Protein AF-A0A535HJY8-F1 (afdb_monomer_lite)

Sequence (80 aa):
MADNVVSPGSNSPQQDATFNSLTPSPQYQQDNTVYASGSLVTGCYRPSCPVLYRTTDGGAQWSSLPATGFAGGTILLPPS

Structure (mmCIF, N/CA/C/O backbone):
data_AF-A0A535HJY8-F1
#
_en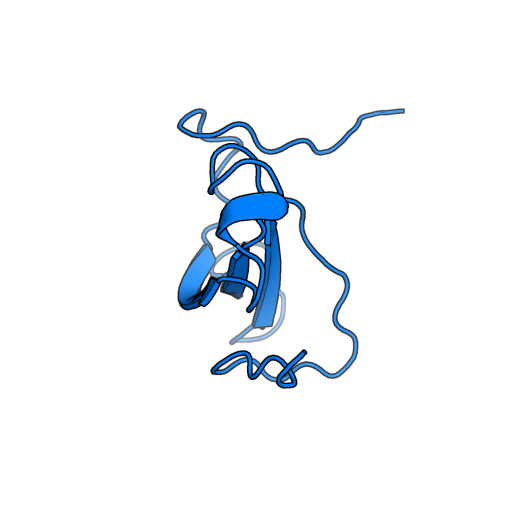try.id   AF-A0A535HJY8-F1
#
loop_
_atom_site.group_PDB
_atom_site.id
_atom_site.type_symbol
_atom_site.label_atom_id
_atom_site.label_alt_id
_atom_site.label_comp_id
_atom_site.label_asym_id
_atom_site.label_entity_id
_atom_site.label_seq_id
_atom_site.pdbx_PDB_ins_code
_atom_site.Cartn_x
_atom_site.Cartn_y
_atom_site.Cartn_z
_atom_site.occupancy
_atom_site.B_iso_or_equiv
_atom_site.auth_seq_id
_atom_site.auth_comp_id
_atom_site.auth_asym_id
_atom_site.auth_atom_id
_atom_site.pdbx_PDB_model_num
ATOM 1 N N . MET A 1 1 ? 18.431 -11.054 10.025 1.00 34.06 1 MET A N 1
ATOM 2 C CA . MET A 1 1 ? 17.032 -11.065 9.551 1.00 34.06 1 MET A CA 1
ATOM 3 C C . MET A 1 1 ? 16.731 -9.601 9.305 1.00 34.06 1 MET A C 1
ATOM 5 O O . MET A 1 1 ? 16.702 -8.870 10.277 1.00 34.06 1 MET A O 1
ATOM 9 N N . ALA A 1 2 ? 16.819 -9.129 8.060 1.00 32.97 2 ALA A N 1
ATOM 10 C CA . ALA A 1 2 ? 16.770 -7.694 7.777 1.00 32.97 2 ALA A CA 1
ATOM 11 C C . ALA A 1 2 ? 15.319 -7.295 7.514 1.00 32.97 2 ALA A C 1
ATOM 13 O O . ALA A 1 2 ? 14.744 -7.677 6.495 1.00 32.97 2 ALA A O 1
ATOM 14 N N . ASP A 1 3 ? 14.735 -6.580 8.467 1.00 36.91 3 ASP A N 1
ATOM 15 C CA . ASP A 1 3 ? 13.421 -5.972 8.348 1.00 36.91 3 ASP A CA 1
ATOM 16 C C . ASP A 1 3 ? 13.495 -4.863 7.287 1.00 36.91 3 ASP A C 1
ATOM 18 O O . ASP A 1 3 ? 14.161 -3.845 7.475 1.00 36.91 3 ASP A O 1
ATOM 22 N N . ASN A 1 4 ? 12.852 -5.083 6.136 1.00 41.62 4 ASN A N 1
ATOM 23 C CA . ASN A 1 4 ? 12.711 -4.107 5.048 1.00 41.62 4 ASN A CA 1
ATOM 24 C C . ASN A 1 4 ? 11.741 -2.983 5.459 1.00 41.62 4 ASN A C 1
ATOM 26 O O . ASN A 1 4 ? 10.680 -2.805 4.860 1.00 41.62 4 ASN A O 1
ATOM 30 N N . VAL A 1 5 ? 12.085 -2.250 6.516 1.00 43.91 5 VAL A N 1
ATOM 31 C CA . VAL A 1 5 ? 11.333 -1.090 6.987 1.00 43.91 5 VAL A CA 1
ATOM 32 C C . VAL A 1 5 ? 11.777 0.111 6.159 1.00 43.91 5 VAL A C 1
ATOM 34 O O . VAL A 1 5 ? 12.880 0.631 6.324 1.00 43.91 5 VAL A O 1
ATOM 37 N N . VAL A 1 6 ? 10.934 0.533 5.219 1.00 46.31 6 VAL A N 1
ATOM 38 C CA . VAL A 1 6 ? 11.155 1.765 4.456 1.00 46.31 6 VAL A CA 1
ATOM 39 C C . VAL A 1 6 ? 10.777 2.940 5.356 1.00 46.31 6 VAL A C 1
ATOM 41 O O . VAL A 1 6 ? 9.601 3.146 5.643 1.00 46.31 6 VAL A O 1
ATOM 44 N N . SER A 1 7 ? 11.776 3.683 5.833 1.00 38.84 7 SER A N 1
ATOM 45 C CA . SER A 1 7 ? 11.590 4.899 6.633 1.00 38.84 7 SER A CA 1
ATOM 46 C C . SER A 1 7 ? 11.029 6.061 5.798 1.00 38.84 7 SER A C 1
ATOM 48 O O . SER A 1 7 ? 11.453 6.239 4.654 1.00 38.84 7 SER A O 1
ATOM 50 N N . PRO A 1 8 ? 10.167 6.925 6.364 1.00 40.84 8 PRO A N 1
ATOM 51 C CA . PRO A 1 8 ? 9.698 8.130 5.675 1.00 40.84 8 PRO A CA 1
ATOM 52 C C . PRO A 1 8 ? 10.846 9.084 5.414 1.00 40.84 8 PRO A C 1
ATOM 54 O O . PRO A 1 8 ? 11.619 9.398 6.319 1.00 40.84 8 PRO A O 1
ATOM 57 N N . GLY A 1 9 ? 10.946 9.589 4.189 1.00 42.19 9 GLY A N 1
ATOM 58 C CA . GLY A 1 9 ? 11.891 10.651 3.836 1.00 42.19 9 GLY A CA 1
ATOM 59 C C . GLY A 1 9 ? 13.363 10.226 3.777 1.00 42.19 9 GLY A C 1
ATOM 60 O O . GLY A 1 9 ? 14.183 10.979 3.258 1.00 42.19 9 GLY A O 1
ATOM 61 N N . SER A 1 10 ? 13.715 9.019 4.227 1.00 41.09 10 SER A N 1
ATOM 62 C CA . SER A 1 10 ? 14.962 8.371 3.830 1.00 41.09 10 SER A CA 1
ATOM 63 C C . SER A 1 10 ? 14.677 7.556 2.585 1.00 41.09 10 SER A C 1
ATOM 65 O O . SER A 1 10 ? 13.996 6.537 2.638 1.00 41.09 10 SER A O 1
ATOM 67 N N . ASN A 1 11 ? 15.207 8.027 1.462 1.00 42.75 11 ASN A N 1
ATOM 68 C CA . ASN A 1 11 ? 15.272 7.295 0.207 1.00 42.75 11 ASN A CA 1
ATOM 69 C C .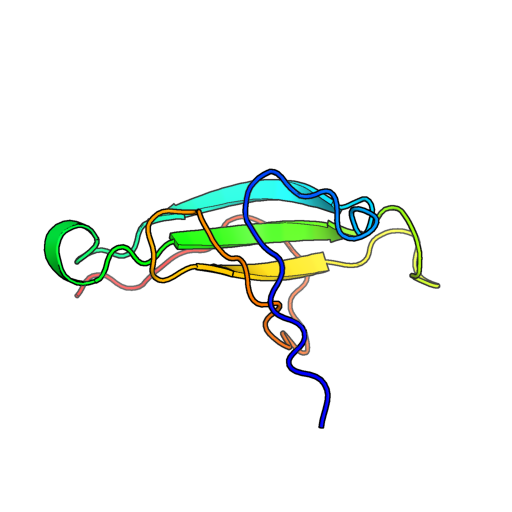 ASN A 1 11 ? 16.108 6.012 0.406 1.00 42.75 11 ASN A C 1
ATOM 71 O O . ASN A 1 11 ? 17.247 5.934 -0.045 1.00 42.75 11 ASN A O 1
ATOM 75 N N . SER A 1 12 ? 15.554 4.990 1.076 1.00 39.88 12 SER A N 1
ATOM 76 C CA . SER A 1 12 ? 15.786 3.601 0.660 1.00 39.88 12 SER A CA 1
ATOM 77 C C . SER A 1 12 ? 15.569 3.640 -0.840 1.00 39.88 12 SER A C 1
ATOM 79 O O . SER A 1 12 ? 14.519 4.196 -1.178 1.00 39.88 12 SER A O 1
ATOM 81 N N . PRO A 1 13 ? 16.558 3.260 -1.688 1.00 43.78 13 PRO A N 1
ATOM 82 C CA . PRO A 1 13 ? 16.563 3.581 -3.117 1.00 43.78 13 PRO A CA 1
ATOM 83 C C . PRO A 1 13 ? 15.145 3.374 -3.575 1.00 43.78 13 PRO A C 1
ATOM 85 O O . PRO A 1 13 ? 14.678 2.239 -3.448 1.00 43.78 13 PRO A O 1
ATOM 88 N N . GLN A 1 14 ? 14.431 4.486 -3.833 1.00 50.59 14 GLN A N 1
ATOM 89 C CA . GLN A 1 14 ? 12.986 4.435 -4.008 1.00 50.59 14 GLN A CA 1
ATOM 90 C C . GLN A 1 14 ? 12.849 3.326 -5.025 1.00 50.59 14 GLN A C 1
ATOM 92 O O . GLN A 1 14 ? 13.452 3.439 -6.091 1.00 50.59 14 GLN A O 1
ATOM 97 N N . GLN A 1 15 ? 12.234 2.190 -4.672 1.00 53.56 15 GLN A N 1
ATOM 98 C CA . GLN A 1 15 ? 11.831 1.300 -5.745 1.00 53.56 15 GLN A CA 1
ATOM 99 C C . GLN A 1 15 ? 10.985 2.235 -6.565 1.00 53.56 15 GLN A C 1
ATOM 101 O O . GLN A 1 15 ? 10.049 2.773 -5.978 1.00 53.56 15 GLN A O 1
ATOM 106 N N . ASP A 1 16 ? 11.466 2.622 -7.747 1.00 62.75 16 ASP A N 1
ATOM 107 C CA . ASP A 1 16 ? 10.979 3.818 -8.414 1.00 62.75 16 ASP A CA 1
ATOM 108 C C . ASP A 1 16 ? 9.499 3.526 -8.625 1.00 62.75 16 ASP A C 1
ATOM 110 O O . ASP A 1 16 ? 9.152 2.687 -9.436 1.00 62.75 16 ASP A O 1
ATOM 114 N N . ALA A 1 17 ? 8.623 4.020 -7.764 1.00 67.94 17 ALA A N 1
ATOM 115 C CA . ALA A 1 17 ? 7.284 3.481 -7.617 1.00 67.94 17 ALA A CA 1
ATOM 116 C C . ALA A 1 17 ? 6.390 4.685 -7.638 1.00 67.94 17 ALA A C 1
ATOM 118 O O . ALA A 1 17 ? 6.455 5.570 -6.786 1.00 67.94 17 ALA A O 1
ATOM 119 N N . THR A 1 18 ? 5.579 4.736 -8.674 1.00 79.44 18 THR A N 1
ATOM 120 C CA . THR A 1 18 ? 4.592 5.792 -8.798 1.00 79.44 18 THR A CA 1
ATOM 121 C C . THR A 1 18 ? 3.374 5.364 -8.007 1.00 79.44 18 THR A C 1
ATOM 123 O O . THR A 1 18 ? 2.871 4.263 -8.214 1.00 79.44 18 THR A O 1
ATOM 126 N N . PHE A 1 19 ? 2.905 6.203 -7.086 1.00 82.06 1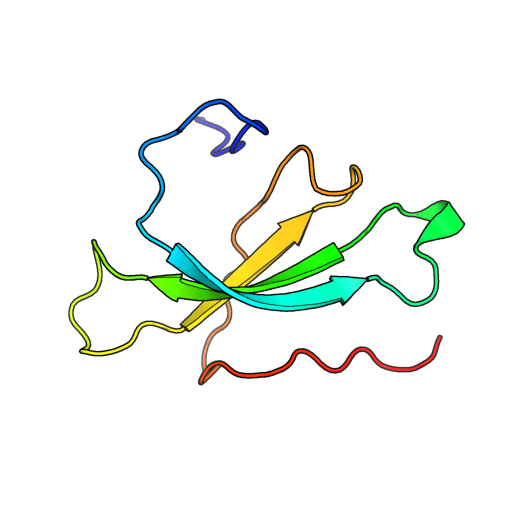9 PHE A N 1
ATOM 127 C CA . PHE A 1 19 ? 1.632 5.971 -6.413 1.00 82.06 19 PHE A CA 1
ATOM 128 C C . PHE A 1 19 ? 0.500 6.502 -7.285 1.00 82.06 19 PHE A C 1
ATOM 130 O O . PHE A 1 19 ? 0.455 7.685 -7.617 1.00 82.06 19 PHE A O 1
ATOM 137 N N . ASN A 1 20 ? -0.422 5.620 -7.653 1.00 83.00 20 ASN A N 1
ATOM 138 C CA . ASN A 1 20 ? -1.605 5.962 -8.435 1.00 83.00 20 ASN A CA 1
ATOM 139 C C . ASN A 1 20 ? -2.816 6.262 -7.541 1.00 83.00 20 ASN A C 1
ATOM 141 O O . ASN A 1 20 ? -3.702 7.004 -7.950 1.00 83.00 20 ASN A O 1
ATOM 145 N N . SER A 1 21 ? -2.874 5.672 -6.343 1.00 84.75 21 SER A N 1
ATOM 146 C CA . SER A 1 21 ? -3.982 5.852 -5.400 1.00 84.75 21 SER A CA 1
ATOM 147 C C . SER A 1 21 ? -3.496 5.728 -3.963 1.00 84.75 21 SER A C 1
ATOM 149 O O . SER A 1 21 ? -2.651 4.883 -3.666 1.00 84.75 21 SER A O 1
ATOM 151 N N . LEU A 1 22 ? -4.089 6.531 -3.081 1.00 87.56 22 LEU A N 1
ATOM 152 C CA . LEU A 1 22 ? -3.931 6.475 -1.631 1.00 87.56 22 LEU A CA 1
ATOM 153 C C . LEU A 1 22 ? -5.323 6.369 -1.009 1.00 87.56 22 LEU A C 1
ATOM 155 O O . LEU A 1 22 ? -6.163 7.236 -1.241 1.00 87.56 22 LEU A O 1
ATOM 159 N N . THR A 1 23 ? -5.562 5.319 -0.230 1.00 89.94 23 THR A N 1
ATOM 160 C CA . THR A 1 23 ? -6.851 5.062 0.417 1.00 89.94 23 THR A CA 1
ATOM 161 C C . THR A 1 23 ? -6.635 4.891 1.922 1.00 89.94 23 THR A C 1
ATOM 163 O O . THR A 1 23 ? -6.101 3.859 2.347 1.00 89.94 23 THR A O 1
ATOM 166 N N . PRO A 1 24 ? -7.012 5.888 2.743 1.00 89.44 24 PRO A N 1
ATOM 167 C CA . PRO A 1 24 ? -7.033 5.753 4.197 1.00 89.44 24 PRO A CA 1
ATOM 168 C C . PRO A 1 24 ? -8.049 4.697 4.632 1.00 89.44 24 PRO A C 1
ATOM 170 O O . PRO A 1 24 ? -9.088 4.529 3.990 1.00 89.44 24 PRO A O 1
ATOM 173 N N . SER A 1 25 ? -7.773 4.005 5.734 1.00 89.19 25 SER A N 1
ATOM 174 C CA . SER A 1 25 ? -8.734 3.090 6.343 1.00 89.19 25 SER A CA 1
ATOM 175 C C . SER A 1 25 ? -9.993 3.842 6.822 1.00 89.19 25 SER A C 1
ATOM 177 O O . SER A 1 25 ? -9.923 5.020 7.188 1.00 89.19 25 SER A O 1
ATOM 179 N N . PRO A 1 26 ? -11.161 3.176 6.893 1.00 87.56 26 PRO A N 1
ATOM 180 C CA . PRO A 1 26 ? -12.364 3.768 7.486 1.00 87.56 26 PRO A CA 1
ATOM 181 C C . PRO A 1 26 ? -12.179 4.205 8.950 1.00 87.56 26 PRO A C 1
ATOM 183 O O . PRO A 1 26 ? -12.864 5.110 9.421 1.00 87.56 26 PRO A O 1
ATOM 186 N N . GLN A 1 27 ? -11.235 3.584 9.664 1.00 89.06 27 GLN A N 1
ATOM 187 C CA . GLN A 1 27 ? -10.909 3.860 11.065 1.00 89.06 27 GLN A CA 1
ATOM 188 C C . GLN A 1 27 ? -9.581 4.616 11.214 1.00 89.06 27 GLN A C 1
ATOM 190 O O . GLN A 1 27 ? -8.939 4.526 12.259 1.00 89.06 27 GLN A O 1
ATOM 195 N N . TYR A 1 28 ? -9.190 5.406 10.206 1.00 87.38 28 TYR A N 1
ATOM 196 C CA . TYR A 1 28 ? -7.883 6.071 10.154 1.00 87.38 28 TYR A CA 1
ATOM 197 C C . TYR A 1 28 ? -7.535 6.856 11.423 1.00 87.38 28 TYR A C 1
ATOM 199 O O . TYR A 1 28 ? -6.397 6.830 11.877 1.00 87.38 28 TYR A O 1
ATOM 207 N N . GLN A 1 29 ? -8.519 7.512 12.046 1.00 88.25 29 GLN A N 1
ATOM 208 C CA . GLN A 1 29 ? -8.290 8.262 13.287 1.00 88.25 29 GLN A CA 1
ATOM 209 C C . GLN A 1 29 ? -7.829 7.391 14.470 1.00 88.25 29 GLN A C 1
ATOM 211 O O . GLN A 1 29 ? -7.289 7.922 15.435 1.00 88.25 29 GLN A O 1
ATOM 216 N N . GLN A 1 30 ? -8.054 6.077 14.417 1.00 89.19 30 GLN A N 1
ATOM 217 C CA . GLN A 1 30 ? -7.669 5.120 15.455 1.00 89.19 30 GLN A CA 1
ATOM 218 C C . GLN A 1 30 ? -6.428 4.312 15.0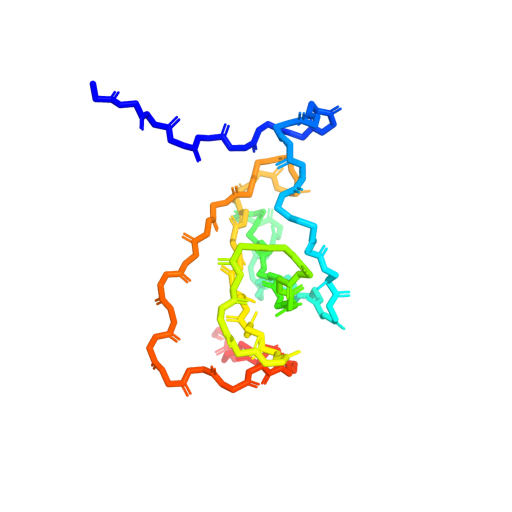61 1.00 89.19 30 GLN A C 1
ATOM 220 O O . GLN A 1 30 ? -5.586 4.050 15.917 1.00 89.19 30 GLN A O 1
ATOM 225 N N . ASP A 1 31 ? -6.305 3.919 13.789 1.00 89.00 31 ASP A N 1
ATOM 226 C CA . ASP A 1 31 ? -5.281 2.970 13.329 1.00 89.00 31 ASP A CA 1
ATOM 227 C C . ASP A 1 31 ? -4.179 3.587 12.446 1.00 89.00 31 ASP A C 1
ATOM 229 O O . ASP A 1 31 ? -3.241 2.878 12.075 1.00 89.00 31 ASP A O 1
ATOM 233 N N . ASN A 1 32 ? -4.309 4.870 12.073 1.00 90.75 32 ASN A N 1
ATOM 234 C CA . ASN A 1 32 ? -3.444 5.606 11.141 1.00 90.75 32 ASN A CA 1
ATOM 235 C C . ASN A 1 32 ? -3.035 4.793 9.898 1.00 90.75 32 ASN A C 1
ATOM 237 O O . ASN A 1 32 ? -1.924 4.933 9.374 1.00 90.75 32 ASN A O 1
ATOM 241 N N . THR A 1 33 ? -3.926 3.914 9.431 1.00 90.62 33 THR A N 1
ATOM 242 C CA . THR A 1 33 ? -3.628 2.973 8.358 1.00 90.62 33 THR A CA 1
ATOM 243 C C . THR A 1 33 ? -3.983 3.568 7.004 1.00 90.62 33 THR A C 1
ATOM 245 O O . THR A 1 33 ? -5.123 3.952 6.753 1.00 90.62 33 THR A O 1
ATOM 248 N N . VAL A 1 34 ? -3.017 3.592 6.089 1.00 89.44 34 VAL A N 1
ATOM 249 C CA . VAL A 1 34 ? -3.235 3.988 4.690 1.00 89.44 34 VAL A CA 1
ATOM 250 C C . VAL A 1 34 ? -2.727 2.885 3.787 1.00 89.44 34 VAL A C 1
ATOM 252 O O . VAL A 1 34 ? -1.678 2.287 4.032 1.00 89.44 34 VAL A O 1
ATOM 255 N N . TYR A 1 35 ? -3.469 2.630 2.720 1.00 88.44 35 TYR A N 1
ATOM 256 C CA . TYR A 1 35 ? -3.040 1.751 1.651 1.00 88.44 35 TYR A CA 1
ATOM 257 C C . TYR A 1 35 ? -2.704 2.576 0.416 1.00 88.44 35 TYR A C 1
ATOM 259 O O . TYR A 1 35 ? -3.428 3.509 0.069 1.00 88.44 35 TYR A O 1
ATOM 267 N N . ALA A 1 36 ? -1.616 2.224 -0.256 1.00 87.81 36 ALA A N 1
ATOM 268 C CA . ALA A 1 36 ? -1.194 2.866 -1.488 1.00 87.81 36 ALA A CA 1
ATOM 269 C C . ALA A 1 36 ? -1.027 1.827 -2.586 1.00 87.81 36 ALA A C 1
ATOM 271 O O . ALA A 1 36 ? -0.381 0.803 -2.382 1.00 87.81 36 ALA A O 1
ATOM 272 N N . SER A 1 37 ? -1.575 2.098 -3.761 1.00 87.44 37 SER A N 1
ATOM 273 C CA . SER A 1 37 ? -1.343 1.282 -4.952 1.00 87.44 37 SER A CA 1
ATOM 274 C C . SER A 1 37 ? -0.494 2.060 -5.933 1.00 87.44 37 SER A C 1
ATOM 276 O O . SER A 1 37 ? -0.709 3.262 -6.126 1.00 87.44 37 SER A O 1
ATOM 278 N N . GLY A 1 38 ? 0.405 1.366 -6.606 1.00 84.50 38 GLY A N 1
ATOM 279 C CA . GLY A 1 38 ? 1.312 1.978 -7.552 1.00 84.50 38 GLY A CA 1
ATOM 280 C C . GLY A 1 38 ? 1.804 1.024 -8.618 1.00 84.50 38 GLY A C 1
ATOM 281 O O . GLY A 1 38 ? 1.351 -0.117 -8.703 1.00 84.50 38 GLY A O 1
ATOM 282 N N . SER A 1 39 ? 2.764 1.493 -9.405 1.00 81.94 39 SER A N 1
ATOM 283 C CA . SER A 1 39 ? 3.543 0.658 -10.318 1.00 81.94 39 SER A CA 1
ATOM 284 C C . SER A 1 39 ? 5.032 0.865 -10.092 1.00 81.94 39 SER A C 1
ATOM 286 O O . SER A 1 39 ? 5.477 2.011 -10.004 1.00 81.94 39 SER A O 1
ATOM 288 N N . LEU A 1 40 ? 5.789 -0.234 -10.053 1.00 79.75 40 LEU A N 1
ATOM 289 C CA . LEU A 1 40 ? 7.249 -0.190 -10.112 1.00 79.75 40 LEU A CA 1
ATOM 290 C C . LEU A 1 40 ? 7.707 0.262 -11.503 1.00 79.75 40 LEU A C 1
ATOM 292 O O . LEU A 1 40 ? 7.201 -0.208 -12.521 1.00 79.75 40 LEU A O 1
ATOM 296 N N . VAL A 1 41 ? 8.690 1.147 -11.517 1.00 70.44 41 VAL A N 1
ATOM 297 C CA . VAL A 1 41 ? 9.385 1.734 -12.665 1.00 70.44 41 VAL A CA 1
ATOM 298 C C . VAL A 1 41 ? 10.736 1.033 -12.848 1.00 70.44 41 VAL A C 1
ATOM 300 O O . VAL A 1 41 ? 11.193 0.880 -13.977 1.00 70.44 41 VAL A O 1
ATOM 303 N N . THR A 1 42 ? 11.346 0.525 -11.771 1.00 67.88 42 THR A N 1
ATOM 304 C CA . THR A 1 42 ? 12.577 -0.279 -11.814 1.00 67.88 42 THR A CA 1
ATOM 305 C C . THR A 1 42 ? 12.409 -1.622 -11.104 1.00 67.88 42 THR A C 1
ATOM 307 O O . THR A 1 42 ? 11.577 -1.792 -10.216 1.00 67.88 42 THR A O 1
ATOM 310 N N . GLY A 1 43 ? 13.185 -2.624 -11.529 1.00 68.75 43 GLY A N 1
ATOM 311 C CA . GLY A 1 43 ? 13.199 -3.942 -10.882 1.00 68.75 43 GLY A CA 1
ATOM 312 C C . GLY A 1 43 ? 12.071 -4.889 -11.294 1.00 68.75 43 GLY A C 1
ATOM 313 O O . GLY A 1 43 ? 11.913 -5.935 -10.667 1.00 68.75 43 GLY A O 1
ATOM 314 N N . CYS A 1 44 ? 11.322 -4.574 -12.357 1.00 72.19 44 CYS A N 1
ATOM 315 C CA . CYS A 1 44 ? 10.306 -5.477 -12.873 1.00 72.19 44 CYS A CA 1
ATOM 316 C C . CYS A 1 44 ? 10.466 -5.844 -14.349 1.00 72.19 44 CYS A C 1
ATOM 318 O O . CYS A 1 44 ? 10.759 -5.009 -15.195 1.00 72.19 44 CYS A O 1
ATOM 320 N N . TYR A 1 45 ? 10.248 -7.125 -14.653 1.00 69.94 45 TYR A N 1
ATOM 321 C CA . TYR A 1 45 ? 10.401 -7.691 -15.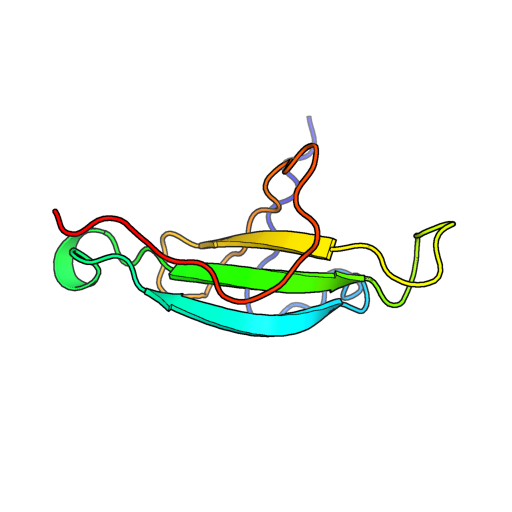997 1.00 69.94 45 TYR A CA 1
ATOM 322 C C . TYR A 1 45 ? 9.190 -7.430 -16.917 1.00 69.94 45 TYR A C 1
ATOM 324 O O . TYR A 1 45 ? 9.260 -7.648 -18.125 1.00 69.94 45 TYR A O 1
ATOM 332 N N . ARG A 1 46 ? 8.053 -6.986 -16.364 1.00 69.62 46 ARG A N 1
ATOM 333 C CA . ARG A 1 46 ? 6.844 -6.620 -17.124 1.00 69.62 46 ARG A CA 1
ATOM 334 C C . ARG A 1 46 ? 6.814 -5.101 -17.359 1.00 69.62 46 ARG A C 1
ATOM 336 O O . ARG A 1 46 ? 7.346 -4.367 -16.534 1.00 69.62 46 ARG A O 1
ATOM 343 N N . PRO A 1 47 ? 6.134 -4.619 -18.419 1.00 67.62 47 PRO A N 1
ATOM 344 C CA . PRO A 1 47 ? 6.003 -3.183 -18.700 1.00 67.62 47 PRO A CA 1
ATOM 345 C C . PRO A 1 47 ? 5.272 -2.392 -17.600 1.00 67.62 47 PRO A C 1
ATOM 347 O O . PRO A 1 47 ? 5.425 -1.182 -17.511 1.00 67.62 47 PRO A O 1
ATOM 350 N N . SER A 1 48 ? 4.473 -3.064 -16.771 1.00 69.81 48 SER A N 1
ATOM 351 C CA . SER A 1 48 ? 3.826 -2.506 -15.586 1.00 69.81 48 SER A CA 1
ATOM 352 C C . SER A 1 48 ? 3.807 -3.584 -14.512 1.00 69.81 48 SER A C 1
ATOM 354 O O . SER A 1 48 ? 3.411 -4.723 -14.783 1.00 69.81 48 SER A O 1
ATOM 356 N N . CYS A 1 49 ? 4.263 -3.227 -13.313 1.00 80.19 49 CYS A N 1
ATOM 357 C CA . CYS A 1 49 ? 4.242 -4.109 -12.157 1.00 80.19 49 CYS A CA 1
ATOM 358 C C . CYS A 1 49 ? 3.489 -3.454 -11.021 1.00 80.19 49 CYS A C 1
ATOM 360 O O . CYS A 1 49 ? 4.066 -2.626 -10.309 1.00 80.19 49 CYS A O 1
ATOM 362 N N . PRO A 1 50 ? 2.201 -3.794 -10.882 1.00 82.94 50 PRO A N 1
ATOM 363 C CA . PRO A 1 50 ? 1.379 -3.226 -9.844 1.00 82.94 50 PRO A CA 1
ATOM 364 C C . PRO A 1 50 ? 1.921 -3.640 -8.481 1.00 82.94 50 PRO A C 1
ATOM 366 O O . PRO A 1 50 ? 2.262 -4.800 -8.241 1.00 82.94 50 PRO A O 1
ATOM 369 N N . VAL A 1 51 ? 1.990 -2.666 -7.588 1.00 82.75 51 VAL A N 1
ATOM 370 C CA . VAL A 1 51 ? 2.449 -2.833 -6.215 1.00 82.75 51 VAL A CA 1
ATOM 371 C C . VAL A 1 51 ? 1.439 -2.248 -5.259 1.00 82.75 51 VAL A C 1
ATOM 373 O O . VAL A 1 51 ? 0.758 -1.267 -5.559 1.00 82.75 51 VAL A O 1
ATOM 376 N N . LEU A 1 52 ? 1.346 -2.885 -4.102 1.00 85.38 52 LEU A N 1
ATOM 377 C CA . LEU A 1 52 ? 0.498 -2.475 -3.005 1.00 85.38 52 LEU A CA 1
ATOM 378 C C . LEU A 1 52 ? 1.392 -2.222 -1.797 1.00 85.38 52 LEU A C 1
ATOM 380 O O . LEU A 1 52 ? 2.246 -3.042 -1.467 1.00 85.38 52 LEU A O 1
ATOM 384 N N . TYR A 1 53 ? 1.180 -1.099 -1.134 1.00 86.38 53 TYR A N 1
ATOM 385 C CA . TYR A 1 53 ? 1.859 -0.727 0.093 1.00 86.38 53 TYR A CA 1
ATOM 386 C C . TYR A 1 53 ? 0.842 -0.427 1.183 1.00 86.38 53 TYR A C 1
ATOM 388 O O . TYR A 1 53 ? -0.291 -0.020 0.915 1.00 86.38 53 TYR A O 1
ATOM 396 N N . ARG A 1 54 ? 1.272 -0.608 2.427 1.00 87.50 54 ARG A N 1
ATOM 397 C CA . ARG A 1 54 ? 0.522 -0.253 3.626 1.00 87.50 54 ARG A CA 1
ATOM 398 C C . ARG A 1 54 ? 1.424 0.478 4.605 1.00 87.50 54 ARG A C 1
ATOM 400 O O . ARG A 1 54 ? 2.556 0.065 4.835 1.00 87.50 54 ARG A O 1
ATOM 407 N N . THR A 1 55 ? 0.873 1.507 5.220 1.00 87.31 55 THR A N 1
ATOM 408 C CA . THR A 1 55 ? 1.408 2.178 6.407 1.00 87.31 55 THR A CA 1
ATOM 409 C C . THR A 1 55 ? 0.413 2.014 7.555 1.00 87.31 55 THR A C 1
ATOM 411 O O . THR A 1 55 ? -0.779 1.820 7.312 1.00 87.31 55 THR A O 1
ATOM 414 N N . THR A 1 56 ? 0.898 2.068 8.793 1.00 90.56 56 THR A N 1
ATOM 415 C CA . THR A 1 56 ? 0.092 2.101 10.030 1.00 90.56 56 THR A CA 1
ATOM 416 C C . THR A 1 56 ? 0.495 3.260 10.945 1.00 90.56 56 THR A C 1
ATOM 418 O O . THR A 1 56 ? 0.116 3.305 12.110 1.00 90.56 56 THR A O 1
ATOM 421 N N . ASP A 1 57 ? 1.324 4.169 10.440 1.00 85.38 57 ASP A N 1
ATOM 422 C CA . ASP A 1 57 ? 1.907 5.296 11.166 1.00 85.38 57 ASP A CA 1
ATOM 423 C C . ASP A 1 57 ? 1.696 6.615 10.403 1.00 85.38 57 ASP A C 1
ATOM 425 O O . ASP A 1 57 ? 2.470 7.561 10.527 1.00 85.38 57 ASP A O 1
ATOM 429 N N . GLY A 1 58 ? 0.627 6.685 9.601 1.00 82.00 58 GLY A N 1
ATOM 430 C CA . GLY A 1 58 ? 0.222 7.905 8.902 1.00 82.00 58 GLY A CA 1
ATOM 431 C C . GLY A 1 58 ? 1.080 8.255 7.685 1.00 82.00 58 GLY A C 1
ATOM 432 O O . GLY A 1 58 ? 1.175 9.421 7.309 1.00 82.00 58 GLY A O 1
ATOM 433 N N . GLY A 1 59 ? 1.707 7.259 7.057 1.00 82.44 59 GLY A N 1
ATOM 434 C CA . GLY A 1 59 ? 2.557 7.448 5.879 1.00 82.44 59 GLY A CA 1
ATOM 435 C C . GLY A 1 59 ? 4.012 7.724 6.214 1.00 82.44 59 GLY A C 1
ATOM 436 O O . GLY A 1 59 ? 4.779 8.074 5.314 1.00 82.44 59 GLY A O 1
ATOM 437 N N . ALA A 1 60 ? 4.383 7.537 7.481 1.00 80.19 60 ALA A N 1
ATOM 438 C CA . ALA A 1 60 ? 5.765 7.521 7.880 1.00 80.19 60 ALA A CA 1
ATOM 439 C C . ALA A 1 60 ? 6.452 6.295 7.234 1.00 80.19 60 ALA A C 1
ATOM 441 O O . ALA A 1 60 ? 7.207 6.420 6.273 1.00 80.19 60 ALA A O 1
ATOM 442 N N . GLN A 1 61 ? 6.140 5.085 7.664 1.00 82.50 61 GLN A N 1
ATOM 443 C CA . GLN A 1 61 ? 6.735 3.866 7.132 1.00 82.50 61 GLN A CA 1
ATOM 444 C C . GLN A 1 61 ? 5.777 3.119 6.213 1.00 82.50 61 GLN A C 1
ATOM 446 O O . GLN A 1 61 ? 4.595 2.945 6.512 1.00 82.50 61 GLN A O 1
ATOM 451 N N . TRP A 1 62 ? 6.312 2.619 5.099 1.00 83.50 62 TRP A N 1
ATOM 452 C CA . TRP A 1 62 ? 5.550 1.854 4.116 1.00 83.50 62 TRP A CA 1
ATOM 453 C C . TRP A 1 62 ? 6.098 0.437 3.995 1.00 83.50 62 TRP A C 1
ATOM 455 O O . TRP A 1 62 ? 7.275 0.221 3.713 1.00 83.50 62 TRP A O 1
ATOM 465 N N . SER A 1 63 ? 5.219 -0.542 4.173 1.00 84.38 63 SER A N 1
ATOM 466 C CA . SER A 1 63 ? 5.500 -1.960 3.957 1.00 84.38 63 SER A CA 1
ATOM 467 C C . SER A 1 63 ? 4.867 -2.414 2.648 1.00 84.38 63 SER A C 1
ATOM 469 O O . SER A 1 63 ? 3.686 -2.156 2.411 1.00 84.38 63 SER A O 1
ATOM 471 N N . SER A 1 64 ? 5.637 -3.093 1.796 1.00 83.00 64 SER A N 1
ATOM 472 C CA . SER A 1 64 ? 5.085 -3.713 0.585 1.00 83.00 64 SER A CA 1
ATOM 473 C C . SER A 1 64 ? 4.221 -4.920 0.950 1.00 83.00 64 SER A C 1
ATOM 475 O O . SER A 1 64 ? 4.578 -5.721 1.815 1.00 83.00 64 SER A O 1
ATOM 477 N N . LEU A 1 65 ? 3.067 -5.037 0.301 1.00 82.88 65 LEU A N 1
ATOM 478 C CA . LEU A 1 65 ? 2.141 -6.144 0.471 1.00 82.88 65 LEU A CA 1
ATOM 479 C C . LEU A 1 65 ? 2.201 -7.052 -0.764 1.00 82.88 65 LEU A C 1
ATOM 481 O O . LEU A 1 65 ? 2.027 -6.565 -1.886 1.00 82.88 65 LEU A O 1
ATOM 485 N N . PRO A 1 66 ? 2.408 -8.371 -0.593 1.00 77.31 66 PRO A N 1
ATOM 486 C CA . PRO A 1 66 ? 2.309 -9.309 -1.699 1.00 77.31 66 PRO A CA 1
ATOM 487 C C . PRO A 1 66 ? 0.853 -9.376 -2.171 1.00 77.31 66 PRO A C 1
ATOM 489 O O . PRO A 1 66 ? -0.036 -9.794 -1.431 1.00 77.31 66 PRO A O 1
ATOM 492 N N . ALA A 1 67 ? 0.609 -8.954 -3.409 1.00 71.31 67 ALA A N 1
ATOM 493 C CA . ALA A 1 67 ? -0.725 -8.877 -3.992 1.00 71.31 67 ALA A CA 1
ATOM 494 C C . ALA A 1 67 ? -0.799 -9.740 -5.263 1.00 71.31 67 ALA A C 1
ATOM 496 O O . ALA A 1 67 ? -0.756 -9.249 -6.392 1.00 71.31 67 ALA A O 1
ATOM 497 N N . THR A 1 68 ? -0.865 -11.060 -5.083 1.00 72.94 68 THR A N 1
ATOM 498 C CA . THR A 1 68 ? -0.943 -12.017 -6.196 1.00 72.94 68 THR A CA 1
ATOM 499 C C . THR A 1 68 ? -2.230 -11.801 -6.992 1.00 72.94 68 THR A C 1
ATOM 501 O O . THR A 1 68 ? -3.324 -11.924 -6.451 1.00 72.94 68 THR A O 1
ATOM 504 N N . GLY A 1 69 ? -2.103 -11.484 -8.283 1.00 71.69 69 GLY A N 1
ATOM 505 C CA . GLY A 1 69 ? -3.248 -11.219 -9.162 1.00 71.69 69 GLY A CA 1
ATOM 506 C C . GLY A 1 69 ? -3.812 -9.798 -9.075 1.00 71.69 69 GLY A C 1
ATOM 507 O O . GLY A 1 69 ? -4.785 -9.494 -9.761 1.00 71.69 69 GLY A O 1
ATOM 508 N N . PHE A 1 70 ? -3.204 -8.908 -8.285 1.00 78.69 70 PHE A N 1
ATOM 509 C CA . PHE A 1 70 ? -3.538 -7.489 -8.328 1.00 78.69 70 PHE A CA 1
ATOM 510 C C . PHE A 1 70 ? -3.054 -6.899 -9.651 1.00 78.69 70 PHE A C 1
ATOM 512 O O . PHE A 1 70 ? -1.875 -6.985 -9.976 1.00 78.69 70 PHE A O 1
ATOM 519 N N . ALA A 1 71 ? -3.969 -6.315 -10.421 1.00 75.62 71 ALA A N 1
ATOM 520 C CA . ALA A 1 71 ? -3.658 -5.693 -11.706 1.00 75.62 71 ALA A CA 1
ATOM 521 C C . ALA A 1 71 ? -3.324 -4.192 -11.583 1.00 75.62 71 ALA A C 1
ATOM 523 O O . ALA A 1 71 ? -3.023 -3.552 -12.587 1.00 75.62 71 ALA A O 1
ATOM 524 N N . GLY A 1 72 ? -3.361 -3.632 -10.368 1.00 75.81 72 GLY A N 1
ATOM 525 C CA . GLY A 1 72 ? -3.269 -2.191 -10.135 1.00 75.81 72 GLY A CA 1
ATOM 526 C C . GLY A 1 72 ? -4.641 -1.515 -10.074 1.00 75.81 72 GLY A C 1
ATOM 527 O O . GLY A 1 72 ? -5.679 -2.160 -10.215 1.00 75.81 72 GLY A O 1
ATOM 528 N N . GLY A 1 73 ? -4.634 -0.198 -9.862 1.00 78.88 73 GLY A N 1
ATOM 529 C CA . GLY A 1 73 ? -5.842 0.631 -9.793 1.00 78.88 73 GLY A CA 1
ATOM 530 C C . GLY A 1 73 ? -6.225 1.049 -8.374 1.00 78.88 73 GLY A C 1
ATOM 531 O O . GLY A 1 73 ? -5.472 0.845 -7.428 1.00 78.88 73 GLY A O 1
ATOM 532 N N . THR A 1 74 ? -7.392 1.679 -8.239 1.00 78.62 74 THR A N 1
ATOM 533 C CA . THR A 1 74 ? -7.873 2.229 -6.966 1.00 78.62 74 THR A CA 1
ATOM 534 C C . THR A 1 74 ? -8.206 1.127 -5.968 1.00 78.62 74 THR A C 1
ATOM 536 O O . THR A 1 74 ? -8.954 0.196 -6.265 1.00 78.62 74 THR A O 1
ATOM 539 N N . ILE A 1 75 ? -7.686 1.270 -4.752 1.00 81.50 75 ILE A N 1
ATOM 540 C CA . ILE A 1 75 ? -7.994 0.381 -3.635 1.00 81.50 75 ILE A CA 1
ATOM 541 C C . ILE A 1 75 ? -9.347 0.792 -3.063 1.00 81.50 75 ILE A C 1
ATOM 543 O O . ILE A 1 75 ? -9.503 1.919 -2.587 1.00 81.50 75 ILE A O 1
ATOM 547 N N . LEU A 1 76 ? -10.307 -0.130 -3.090 1.00 81.12 76 LEU A N 1
ATOM 548 C CA . LEU A 1 76 ? -11.599 0.016 -2.430 1.00 81.12 76 LEU A CA 1
ATOM 549 C C . LEU A 1 76 ? -11.559 -0.761 -1.118 1.00 81.12 76 LEU A C 1
ATOM 551 O O . LEU A 1 76 ? -11.356 -1.974 -1.114 1.00 81.12 76 LEU A O 1
ATOM 555 N N . LEU A 1 77 ? -11.732 -0.053 -0.007 1.00 78.19 77 LEU A N 1
ATOM 556 C CA . LEU A 1 77 ? -11.837 -0.670 1.308 1.00 78.19 77 LEU A CA 1
ATOM 557 C C . LEU A 1 77 ? -13.317 -0.895 1.628 1.00 78.19 77 LEU A C 1
ATOM 559 O O . LEU A 1 77 ? -14.129 -0.006 1.353 1.00 78.19 77 LEU A O 1
ATOM 563 N N . PRO A 1 78 ? -13.690 -2.064 2.179 1.00 73.38 78 PRO A N 1
ATOM 564 C CA . PRO A 1 78 ? -15.052 -2.271 2.635 1.00 73.38 78 PRO A CA 1
ATOM 565 C C . PRO A 1 78 ? -15.396 -1.237 3.718 1.00 73.38 78 PRO A C 1
ATOM 567 O O . PRO A 1 78 ? -14.522 -0.872 4.512 1.00 73.38 78 PRO A O 1
ATOM 570 N N . PRO A 1 79 ? -16.650 -0.760 3.766 1.00 65.62 79 PRO A N 1
ATOM 571 C CA . PRO A 1 79 ? -17.120 -0.004 4.914 1.00 65.62 79 PRO A CA 1
ATOM 572 C C . PRO A 1 79 ? -17.059 -0.901 6.157 1.00 65.62 79 PRO A C 1
ATOM 574 O O . PRO A 1 79 ? -17.379 -2.089 6.083 1.00 65.62 79 PRO A O 1
ATOM 577 N N . SER A 1 80 ? -16.585 -0.327 7.261 1.00 59.75 80 SER A N 1
ATOM 578 C CA . SER A 1 80 ? -16.453 -0.979 8.569 1.00 59.75 80 SER A CA 1
ATOM 579 C C . SER A 1 80 ? -17.794 -1.349 9.183 1.00 59.75 80 SE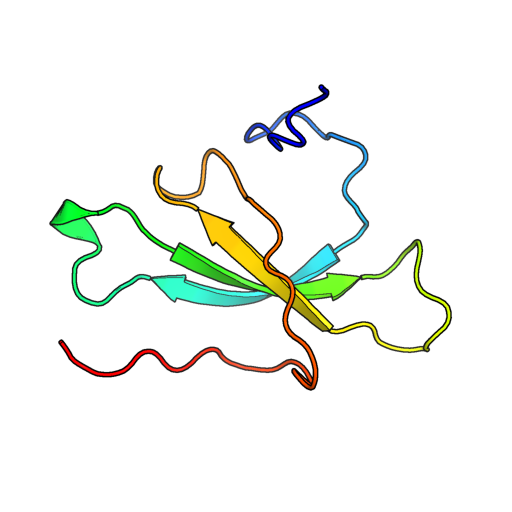R A C 1
ATOM 581 O O . SER A 1 80 ? -18.691 -0.477 9.118 1.00 59.75 80 SER A O 1
#

Radius of gyration: 12.95 Å; chains: 1; bounding box: 34×23×34 Å

Foldseek 3Di:
DDDPKDFAPPPPVPLQWDWPEKAADLPCVPQVKIKTWTWGPPDDPDPTDIWIWMDRNNPRIIDTDDDVPDPTDYDDDDND

Secondary structure (DSSP, 8-state):
-----B-TTS-S----EEEEEEEE-TTHHHH--EEEEEEESSS-SSS-EEEEEEESSSSSSBEEE--TT---SPPPPPP-

pLDDT: mean 73.28, std 16.77, range [32.97, 90.75]